Protein AF-A0A2T5IRS3-F1 (afdb_monomer)

Nearest PDB structures (foldseek):
  4fhn-assembly2_C  TM=5.453E-01  e=2.884E-01  Schizosaccharomyces pombe 972h-
  4fhn-assembly1_A  TM=5.455E-01  e=4.903E-01  Schizosaccharomyces pombe 972h-
  8qjd-assembly1_A  TM=6.824E-01  e=3.050E+00  Salmonella bongori N268-08
  6qp8-assembly1_B  TM=4.819E-01  e=4.344E+00  Drosophila melanogaster

pLDDT: mean 78.35, std 12.46, range [35.22, 92.19]

Secondary structure (DSSP, 8-state):
---------SSS-STT-HHHHHHHHHHHHTT--EEEEEE--SPEEETTEEEEEEEEEETTS-EEEEEEETTS-EEEEEETTEE---S---TT-HHHHHHHHHHHHHHHHHHHHHHHHHHS-HHHHHHHHHHTT----HHHHHHHHHHHHHHHHHHHHHHHHHHHHHHHHH--

Structure (mmCIF, N/CA/C/O backbone):
data_AF-A0A2T5IRS3-F1
#
_entry.id   AF-A0A2T5IRS3-F1
#
loop_
_atom_site.group_PDB
_atom_site.id
_atom_site.type_symbol
_atom_site.label_atom_id
_atom_site.label_alt_id
_atom_site.label_comp_id
_atom_site.label_asym_id
_atom_site.label_entity_id
_atom_site.label_seq_id
_atom_site.pdbx_PDB_ins_code
_atom_site.Cartn_x
_atom_site.Cartn_y
_atom_site.Cartn_z
_atom_site.occupancy
_atom_site.B_iso_or_equiv
_atom_site.auth_seq_id
_atom_site.auth_comp_id
_atom_site.auth_asym_id
_atom_site.auth_atom_id
_atom_site.pdbx_PDB_model_num
ATOM 1 N N . MET A 1 1 ? -4.838 11.357 -28.765 1.00 38.38 1 MET A N 1
ATOM 2 C CA . MET A 1 1 ? -4.029 11.781 -27.605 1.00 38.38 1 MET A CA 1
ATOM 3 C C . MET A 1 1 ? -2.755 10.964 -27.632 1.00 38.38 1 MET A C 1
ATOM 5 O O . MET A 1 1 ? -2.847 9.746 -27.654 1.00 38.38 1 MET A O 1
ATOM 9 N N . THR A 1 2 ? -1.594 11.597 -27.770 1.00 35.22 2 THR A N 1
ATOM 10 C CA . THR A 1 2 ? -0.301 10.901 -27.776 1.00 35.22 2 THR A CA 1
ATOM 11 C C . THR A 1 2 ? -0.043 10.354 -26.375 1.00 35.22 2 THR A C 1
ATOM 13 O O . THR A 1 2 ? 0.244 11.116 -25.455 1.00 35.22 2 THR A O 1
ATOM 16 N N . THR A 1 3 ? -0.224 9.048 -26.192 1.00 53.03 3 THR A N 1
ATOM 17 C CA . THR A 1 3 ? 0.082 8.346 -24.943 1.00 53.03 3 THR A CA 1
ATOM 18 C C . THR A 1 3 ? 1.598 8.325 -24.773 1.00 53.03 3 THR A C 1
ATOM 20 O O . THR A 1 3 ? 2.278 7.466 -25.328 1.00 53.03 3 THR A O 1
ATOM 23 N N . THR A 1 4 ? 2.148 9.315 -24.069 1.00 62.81 4 THR A N 1
ATOM 24 C CA . THR A 1 4 ? 3.573 9.329 -23.730 1.00 62.81 4 THR A CA 1
ATOM 25 C C . THR A 1 4 ? 3.871 8.109 -22.849 1.00 62.81 4 THR A C 1
ATOM 27 O O . THR A 1 4 ? 3.230 7.961 -21.804 1.00 62.81 4 THR A O 1
ATOM 30 N N . PRO A 1 5 ? 4.791 7.215 -23.253 1.00 64.50 5 PRO A N 1
ATOM 31 C CA . PRO A 1 5 ? 5.122 6.024 -22.479 1.00 64.50 5 PRO A CA 1
ATOM 32 C C . PRO A 1 5 ? 5.710 6.421 -21.120 1.00 64.50 5 PRO A C 1
ATOM 34 O O . PRO A 1 5 ? 6.514 7.351 -21.029 1.00 64.50 5 PRO A O 1
ATOM 37 N N . LEU A 1 6 ? 5.315 5.719 -20.055 1.00 69.56 6 LEU A N 1
ATOM 38 C CA . LEU A 1 6 ? 5.898 5.923 -18.727 1.00 69.56 6 LEU A CA 1
ATOM 39 C C . LEU A 1 6 ? 7.185 5.112 -18.650 1.00 69.56 6 LEU A C 1
ATOM 41 O O . LEU A 1 6 ? 7.179 3.952 -18.243 1.00 69.56 6 LEU A O 1
ATOM 45 N N . LEU A 1 7 ? 8.275 5.736 -19.080 1.00 69.88 7 LEU A N 1
ATOM 46 C CA . LEU A 1 7 ? 9.605 5.159 -19.002 1.00 69.88 7 LEU A CA 1
ATOM 47 C C . LEU A 1 7 ? 10.340 5.725 -17.787 1.00 69.88 7 LEU A C 1
ATOM 49 O O . LEU A 1 7 ? 10.403 6.940 -17.589 1.00 69.88 7 LEU A O 1
ATOM 53 N N . PHE A 1 8 ? 10.904 4.847 -16.968 1.00 73.75 8 PHE A N 1
ATOM 54 C CA . PHE A 1 8 ? 11.689 5.247 -15.807 1.00 73.75 8 PHE A CA 1
ATOM 55 C C . PHE A 1 8 ? 13.178 5.227 -16.139 1.00 73.75 8 PHE A C 1
ATOM 57 O O . PHE A 1 8 ? 13.753 4.171 -16.387 1.00 73.75 8 PHE A O 1
ATOM 64 N N . ASP A 1 9 ? 13.846 6.375 -16.079 1.00 75.38 9 ASP A N 1
ATOM 65 C CA . ASP A 1 9 ? 15.304 6.389 -16.174 1.00 75.38 9 ASP A CA 1
ATOM 66 C C . ASP A 1 9 ? 15.925 5.867 -14.871 1.00 75.38 9 ASP A C 1
ATOM 68 O O . ASP A 1 9 ? 16.022 6.586 -13.881 1.00 75.38 9 ASP A O 1
ATOM 72 N N . ILE A 1 10 ? 16.376 4.610 -14.872 1.00 72.38 10 ILE A N 1
ATOM 73 C CA . ILE A 1 10 ? 17.010 3.962 -13.713 1.00 72.38 10 ILE A CA 1
ATOM 74 C C . ILE A 1 10 ? 18.260 4.692 -13.225 1.00 72.38 10 ILE A C 1
ATOM 76 O O . ILE A 1 10 ? 18.536 4.661 -12.018 1.00 72.38 10 ILE A O 1
ATOM 80 N N . LYS A 1 11 ? 19.031 5.320 -14.123 1.00 70.50 11 LYS A N 1
ATOM 81 C CA . LYS A 1 11 ? 20.280 5.994 -13.742 1.00 70.50 11 LYS A CA 1
ATOM 82 C C . LYS A 1 11 ? 19.985 7.191 -12.848 1.00 70.50 11 LYS A C 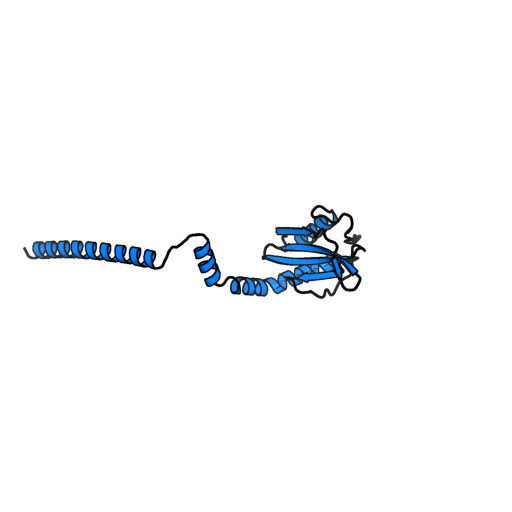1
ATOM 84 O O . LYS A 1 11 ? 20.646 7.355 -11.828 1.00 70.50 11 LYS A O 1
ATOM 89 N N . ASN A 1 12 ? 18.930 7.926 -13.182 1.00 72.81 12 ASN A N 1
ATOM 90 C CA . ASN A 1 12 ? 18.487 9.119 -12.468 1.00 72.81 12 ASN A CA 1
ATOM 91 C C . ASN A 1 12 ? 17.244 8.879 -11.595 1.00 72.81 12 ASN A C 1
ATOM 93 O O . ASN A 1 12 ? 16.633 9.832 -11.115 1.00 72.81 12 ASN A O 1
ATOM 97 N N . LEU A 1 13 ? 16.858 7.616 -11.372 1.00 76.50 13 LEU A N 1
ATOM 98 C CA . LEU A 1 13 ? 15.673 7.284 -10.589 1.00 76.50 13 LEU A CA 1
ATOM 99 C C . LEU A 1 13 ? 15.903 7.649 -9.122 1.00 76.50 13 LEU A C 1
ATOM 101 O O . LEU A 1 13 ? 16.667 6.987 -8.412 1.00 76.50 13 LEU A O 1
ATOM 105 N N . SER A 1 14 ? 15.212 8.701 -8.703 1.00 81.56 14 SER A N 1
ATOM 106 C CA . SER A 1 14 ? 15.134 9.218 -7.345 1.00 81.56 14 SER A CA 1
ATOM 107 C C . SER A 1 14 ? 13.676 9.529 -7.008 1.00 81.56 14 SER A C 1
ATOM 109 O O . SER A 1 14 ? 12.800 9.512 -7.876 1.00 81.56 14 SER A O 1
ATOM 111 N N . THR A 1 15 ? 13.406 9.844 -5.746 1.00 80.31 15 THR A N 1
ATOM 112 C CA . THR A 1 15 ? 12.082 10.281 -5.282 1.00 80.31 15 THR A CA 1
ATOM 113 C C . THR A 1 15 ? 11.596 11.570 -5.955 1.00 80.31 15 THR A C 1
ATOM 115 O O . THR A 1 15 ? 10.394 11.826 -5.969 1.00 80.31 15 THR A O 1
ATOM 118 N N . GLU A 1 16 ? 12.496 12.367 -6.537 1.00 80.38 16 GLU A N 1
ATOM 119 C CA . GLU A 1 16 ? 12.184 13.648 -7.185 1.00 80.38 16 GLU A CA 1
ATOM 120 C C . GLU A 1 16 ? 12.095 13.566 -8.716 1.00 80.38 16 GLU A C 1
ATOM 122 O O . GLU A 1 16 ? 11.783 14.566 -9.369 1.00 80.38 16 GLU A O 1
ATOM 127 N N . ALA A 1 17 ? 12.346 12.387 -9.293 1.00 82.06 17 ALA A N 1
ATOM 128 C CA . ALA A 1 17 ? 12.351 12.187 -10.737 1.00 82.06 17 ALA A CA 1
ATOM 129 C C . ALA A 1 17 ? 11.005 12.573 -11.383 1.00 82.06 17 ALA A C 1
ATOM 131 O O . ALA A 1 17 ? 9.929 12.347 -10.824 1.00 82.06 17 ALA A O 1
ATOM 132 N N . GLU A 1 18 ? 11.049 13.111 -12.603 1.00 82.00 18 GLU A N 1
ATOM 133 C CA . GLU A 1 18 ? 9.840 13.507 -13.344 1.00 82.00 18 GLU A CA 1
ATOM 134 C C . GLU A 1 18 ? 8.889 12.328 -13.587 1.00 82.00 18 GLU A C 1
ATOM 136 O O . GLU A 1 18 ? 7.673 12.470 -13.468 1.00 82.00 18 GLU A O 1
ATOM 141 N N . SER A 1 19 ? 9.436 11.135 -13.830 1.00 79.94 19 SER A N 1
ATOM 142 C CA . SER A 1 19 ? 8.670 9.892 -13.960 1.00 79.94 19 SER A CA 1
ATOM 143 C C . SER A 1 19 ? 7.905 9.533 -12.679 1.00 79.94 19 SER A C 1
ATOM 145 O O . SER A 1 19 ? 6.778 9.043 -12.756 1.00 79.94 19 SER A O 1
ATO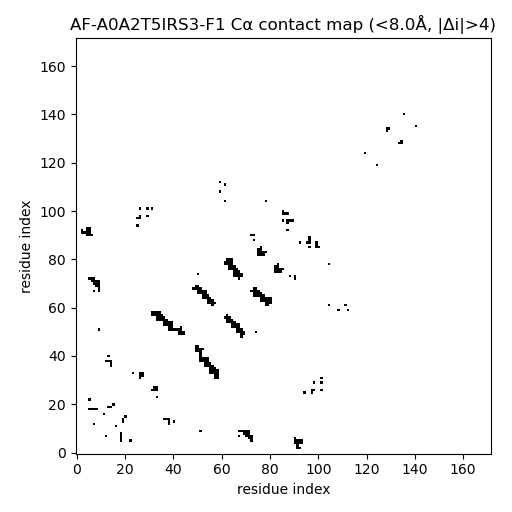M 147 N N . MET A 1 20 ? 8.466 9.836 -11.502 1.00 83.56 20 MET A N 1
ATOM 148 C CA . MET A 1 20 ? 7.796 9.650 -10.211 1.00 83.56 20 MET A CA 1
ATOM 149 C C . MET A 1 20 ? 6.668 10.658 -10.014 1.00 83.56 20 MET A C 1
ATOM 151 O O . MET A 1 20 ? 5.566 10.266 -9.636 1.00 83.56 20 MET A O 1
ATOM 155 N N . LYS A 1 21 ? 6.902 11.936 -10.337 1.00 85.56 21 LYS A N 1
ATOM 156 C CA . LYS A 1 21 ? 5.852 12.969 -10.305 1.00 85.56 21 LYS A CA 1
ATOM 157 C C . LYS A 1 21 ? 4.689 12.588 -11.215 1.00 85.56 21 LYS A C 1
ATOM 159 O O . LYS A 1 21 ? 3.540 12.602 -10.783 1.00 85.56 21 LYS A O 1
ATOM 164 N N . ARG A 1 22 ? 4.994 12.134 -12.433 1.00 84.06 22 ARG A N 1
ATOM 165 C CA . ARG A 1 22 ? 3.982 11.685 -13.390 1.00 84.06 22 ARG A CA 1
ATOM 166 C C . ARG A 1 22 ? 3.195 10.482 -12.883 1.00 84.06 22 ARG A C 1
ATOM 168 O O . ARG A 1 22 ? 1.979 10.431 -13.036 1.00 84.06 22 ARG A O 1
ATOM 175 N N . LEU A 1 23 ? 3.869 9.519 -12.261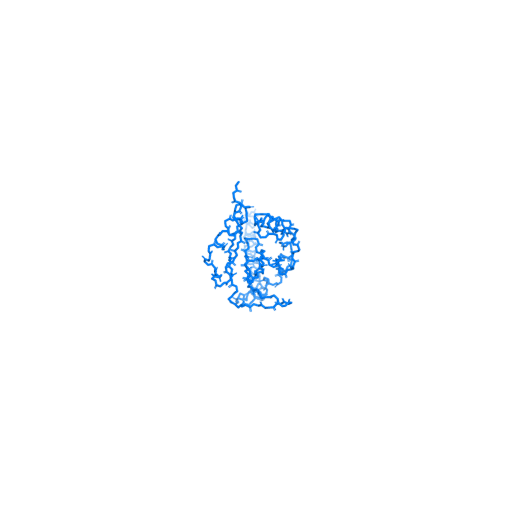 1.00 84.38 23 LEU A N 1
ATOM 176 C CA . LEU A 1 23 ? 3.201 8.375 -11.654 1.00 84.38 23 LEU A CA 1
ATOM 177 C C . LEU A 1 23 ? 2.243 8.811 -10.532 1.00 84.38 23 LEU A C 1
ATOM 179 O O . LEU A 1 23 ? 1.111 8.331 -10.481 1.00 84.38 23 LEU A O 1
ATOM 183 N N . ILE A 1 24 ? 2.660 9.746 -9.673 1.00 86.38 24 ILE A N 1
ATOM 184 C CA . ILE A 1 24 ? 1.821 10.292 -8.595 1.00 86.38 24 ILE A CA 1
ATOM 185 C C . ILE A 1 24 ? 0.591 11.005 -9.171 1.00 86.38 24 ILE A C 1
ATOM 187 O O . ILE A 1 24 ? -0.519 10.787 -8.687 1.00 86.38 24 ILE A O 1
ATOM 191 N N . GLU A 1 25 ? 0.757 11.806 -10.226 1.00 87.44 25 GLU A N 1
ATOM 192 C CA . GLU A 1 25 ? -0.355 12.461 -10.928 1.00 87.44 25 GLU A CA 1
ATOM 193 C C . GLU A 1 25 ? -1.370 11.452 -11.468 1.00 87.44 25 GLU A C 1
ATOM 195 O O . GLU A 1 25 ? -2.574 11.638 -11.298 1.00 87.44 25 GLU A O 1
ATOM 200 N N . LEU A 1 26 ? -0.897 10.364 -12.082 1.00 84.94 26 LEU A N 1
ATOM 201 C CA . LEU A 1 26 ? -1.761 9.327 -12.646 1.00 84.94 26 LEU A CA 1
ATOM 202 C C . LEU A 1 26 ? -2.551 8.586 -11.557 1.00 84.94 26 LEU A C 1
ATOM 204 O O . LEU A 1 26 ? -3.746 8.345 -11.726 1.00 84.94 26 LEU A O 1
ATOM 208 N N . PHE A 1 27 ? -1.930 8.275 -10.415 1.00 86.19 27 PHE A N 1
ATOM 209 C CA . PHE A 1 27 ? -2.653 7.711 -9.269 1.00 86.19 27 PHE A CA 1
ATOM 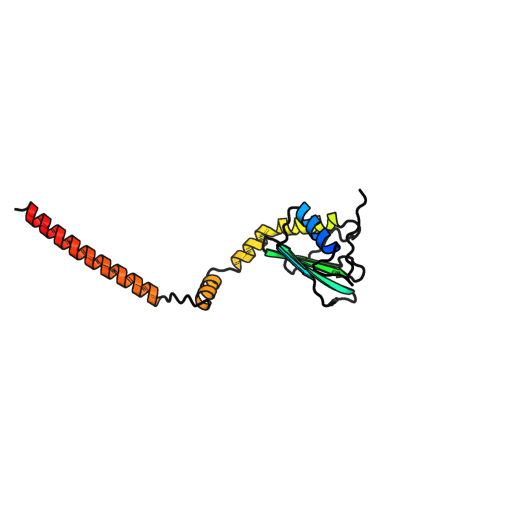210 C C . PHE A 1 27 ? -3.656 8.709 -8.674 1.00 86.19 27 PHE A C 1
ATOM 212 O O . PHE A 1 27 ? -4.801 8.340 -8.397 1.00 86.19 27 PHE A O 1
ATOM 219 N N . SER A 1 28 ? -3.270 9.981 -8.556 1.00 86.31 28 SER A N 1
ATOM 220 C CA . SER A 1 28 ? -4.140 11.053 -8.064 1.00 86.31 28 SER A CA 1
ATOM 221 C C . SER A 1 28 ? -5.374 11.241 -8.953 1.00 86.31 28 SER A C 1
ATOM 223 O O . SER A 1 28 ? -6.497 11.302 -8.449 1.00 86.31 28 SER A O 1
ATOM 225 N N . ALA A 1 29 ? -5.199 11.217 -10.279 1.00 86.06 29 ALA A N 1
ATOM 226 C CA . ALA A 1 29 ? -6.290 11.288 -11.253 1.00 86.06 29 ALA A CA 1
ATOM 227 C C . ALA A 1 29 ? -7.295 10.129 -11.113 1.00 86.06 29 ALA A C 1
ATOM 229 O O . ALA A 1 29 ? -8.481 10.288 -11.397 1.0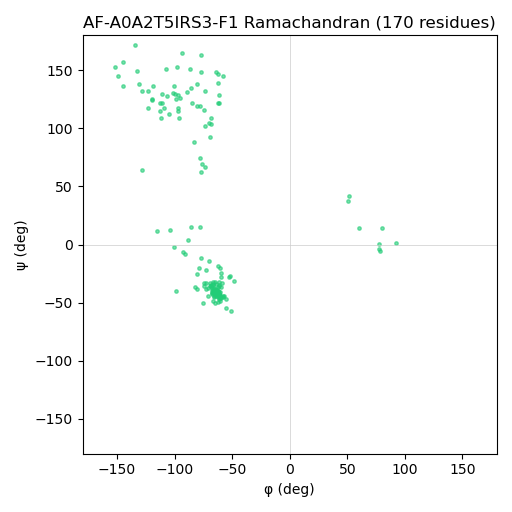0 86.06 29 ALA A O 1
ATOM 230 N N . LEU A 1 30 ? -6.847 8.970 -10.623 1.00 83.75 30 LEU A N 1
ATOM 231 C CA . LEU A 1 30 ? -7.682 7.793 -10.362 1.00 83.75 30 LEU A CA 1
ATOM 232 C C . LEU A 1 30 ? -8.301 7.781 -8.949 1.00 83.75 30 LEU A C 1
ATOM 234 O O . LEU A 1 30 ? -8.982 6.814 -8.574 1.00 83.75 30 LEU A O 1
ATOM 238 N N . GLY A 1 31 ? -8.091 8.846 -8.170 1.00 81.50 31 GLY A N 1
ATOM 239 C CA . GLY A 1 31 ? -8.597 9.012 -6.808 1.00 81.50 31 GLY A CA 1
ATOM 240 C C . GLY A 1 31 ? -7.781 8.281 -5.739 1.00 81.50 31 GLY A C 1
ATOM 241 O O . GLY A 1 31 ? -8.263 8.113 -4.619 1.00 81.50 31 GLY A O 1
ATOM 242 N N . GLU A 1 32 ? -6.570 7.828 -6.066 1.00 83.69 32 GLU A N 1
ATOM 243 C CA . GLU A 1 32 ? -5.650 7.180 -5.133 1.00 83.69 32 GLU A CA 1
ATOM 244 C C . GLU A 1 32 ? -4.657 8.209 -4.584 1.00 83.69 32 GLU A C 1
ATOM 246 O O . GLU A 1 32 ? -3.773 8.686 -5.294 1.00 83.69 32 GLU A O 1
ATOM 251 N N . LYS A 1 33 ? -4.806 8.571 -3.304 1.00 84.00 33 LYS A N 1
ATOM 252 C CA . LYS A 1 33 ? -3.889 9.505 -2.638 1.00 84.00 33 LYS A CA 1
ATOM 253 C C . LYS A 1 33 ? -2.678 8.762 -2.091 1.00 84.00 33 LYS A C 1
ATOM 255 O O . LYS A 1 33 ? -2.813 7.870 -1.247 1.00 84.00 33 LYS A O 1
ATOM 260 N N . LEU A 1 34 ? -1.505 9.177 -2.551 1.00 86.12 34 LEU A N 1
ATOM 261 C CA . LEU A 1 34 ? -0.231 8.671 -2.071 1.00 86.12 34 LEU A CA 1
ATOM 262 C C . LEU A 1 34 ? 0.220 9.447 -0.827 1.00 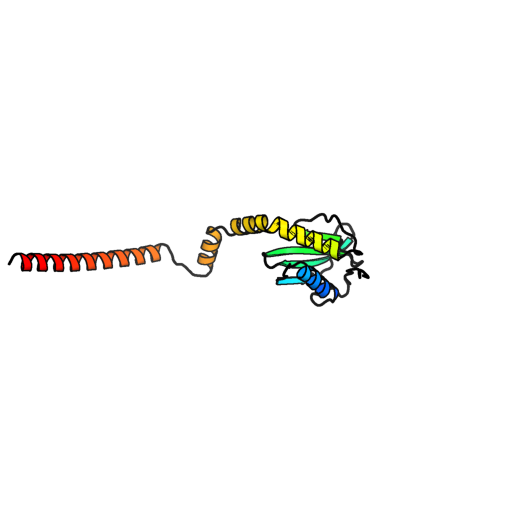86.12 34 LEU A C 1
ATOM 264 O O . LEU A 1 34 ? 0.124 10.671 -0.795 1.00 86.12 34 LEU A O 1
ATOM 268 N N . VAL A 1 35 ? 0.686 8.730 0.196 1.00 87.19 35 VAL A N 1
ATOM 269 C CA . VAL A 1 35 ? 1.192 9.307 1.455 1.00 87.19 35 VAL A CA 1
ATOM 270 C C . VAL A 1 35 ? 2.710 9.389 1.448 1.00 87.19 35 VAL A C 1
ATOM 272 O O . VAL A 1 35 ? 3.279 10.363 1.928 1.00 87.19 35 VAL A O 1
ATOM 275 N N . SER A 1 36 ? 3.368 8.362 0.916 1.00 87.38 36 SER A N 1
ATOM 276 C CA . SER A 1 36 ? 4.823 8.304 0.829 1.00 87.38 36 SER A CA 1
ATOM 277 C C . SER A 1 36 ? 5.245 7.499 -0.391 1.00 87.38 36 SER A C 1
ATOM 279 O O . SER A 1 36 ? 4.592 6.518 -0.760 1.00 87.38 36 SER A O 1
ATOM 281 N N . HIS A 1 37 ? 6.349 7.907 -1.003 1.00 90.12 37 HIS A N 1
ATOM 282 C CA . HIS A 1 37 ? 7.050 7.155 -2.029 1.00 90.12 37 HIS A CA 1
ATOM 283 C C . HIS A 1 37 ? 8.529 7.102 -1.693 1.00 90.12 37 HIS A C 1
ATOM 285 O O . HIS A 1 37 ? 9.125 8.103 -1.301 1.00 90.12 37 HIS A O 1
ATOM 291 N N . ASP A 1 38 ? 9.121 5.935 -1.891 1.00 89.25 38 ASP A N 1
ATOM 292 C CA . ASP A 1 38 ? 10.546 5.721 -1.716 1.00 89.25 38 ASP A CA 1
ATOM 293 C C . ASP A 1 38 ? 11.122 4.970 -2.913 1.00 89.25 38 ASP A C 1
ATOM 295 O O . ASP A 1 38 ? 10.444 4.171 -3.568 1.00 89.25 38 ASP A O 1
ATOM 299 N N . VAL A 1 39 ? 12.385 5.254 -3.209 1.00 87.81 39 VAL A N 1
ATOM 300 C CA . VAL A 1 39 ? 13.124 4.633 -4.303 1.00 87.81 39 VAL A CA 1
ATOM 301 C C . VAL A 1 39 ? 14.373 3.995 -3.726 1.00 87.81 39 VAL A C 1
ATOM 303 O O . VAL A 1 39 ? 15.278 4.674 -3.241 1.00 87.81 39 VAL A O 1
ATOM 306 N N . GLU A 1 40 ? 14.453 2.676 -3.856 1.00 86.50 40 GLU A N 1
ATOM 307 C CA . GLU A 1 40 ? 15.625 1.914 -3.466 1.00 86.50 40 GLU A CA 1
ATOM 308 C C . GLU A 1 40 ? 16.839 2.365 -4.294 1.00 86.50 40 GLU A C 1
ATOM 310 O O . GLU A 1 40 ? 16.855 2.297 -5.530 1.00 86.50 40 GLU A O 1
ATOM 315 N N . LYS A 1 41 ? 17.888 2.814 -3.599 1.00 81.88 41 LYS A N 1
ATOM 316 C CA . LYS A 1 41 ? 19.134 3.267 -4.236 1.00 81.88 41 LYS A CA 1
ATOM 317 C C . LYS A 1 41 ? 19.940 2.090 -4.781 1.00 81.88 41 LYS A C 1
ATOM 319 O O . LYS A 1 41 ? 20.614 2.227 -5.804 1.00 81.88 41 LYS A O 1
ATOM 324 N N . ALA A 1 42 ? 19.861 0.943 -4.108 1.00 85.38 42 ALA A N 1
ATOM 325 C CA . ALA A 1 42 ? 20.566 -0.268 -4.488 1.00 85.38 42 ALA A CA 1
ATOM 326 C C . ALA A 1 42 ? 19.931 -0.933 -5.719 1.00 85.38 42 ALA A C 1
ATOM 328 O O . ALA A 1 42 ? 18.725 -1.173 -5.782 1.00 85.38 42 ALA A O 1
ATOM 329 N N . LEU A 1 43 ? 20.770 -1.287 -6.693 1.00 85.94 43 LEU A N 1
ATOM 330 C CA . LEU A 1 43 ? 20.357 -2.105 -7.827 1.00 85.94 43 LEU A CA 1
ATOM 331 C C . LEU A 1 43 ? 20.284 -3.571 -7.380 1.00 85.94 43 LEU A C 1
ATOM 333 O O . LEU A 1 43 ? 21.291 -4.153 -6.976 1.00 85.94 43 LEU A O 1
ATOM 337 N N . LYS A 1 44 ? 19.099 -4.176 -7.464 1.00 89.31 44 LYS A N 1
ATOM 338 C CA . LYS A 1 44 ? 18.870 -5.589 -7.134 1.00 89.31 44 LYS A CA 1
ATOM 339 C C . LYS A 1 44 ? 18.871 -6.422 -8.415 1.00 89.31 44 LYS A C 1
ATOM 341 O O . LYS A 1 44 ? 18.560 -5.919 -9.494 1.00 89.31 44 LYS A O 1
ATOM 346 N N . ARG A 1 45 ? 19.237 -7.704 -8.319 1.00 89.31 45 ARG A N 1
ATOM 347 C CA . ARG A 1 45 ? 19.230 -8.635 -9.459 1.00 89.31 45 ARG A CA 1
ATOM 348 C C . ARG A 1 45 ? 18.461 -9.897 -9.112 1.00 89.31 45 ARG A C 1
ATOM 350 O O . ARG A 1 45 ? 18.698 -10.514 -8.080 1.00 89.31 45 ARG A O 1
ATOM 357 N N . THR A 1 46 ? 17.557 -10.316 -9.988 1.00 87.75 46 THR A N 1
ATOM 358 C CA . THR A 1 46 ? 16.839 -11.593 -9.861 1.00 87.75 46 THR A CA 1
ATOM 359 C C . THR A 1 46 ? 16.605 -12.174 -11.244 1.00 87.75 46 THR A C 1
ATOM 361 O O . THR A 1 46 ? 16.262 -11.440 -12.166 1.00 87.75 46 THR A O 1
ATOM 364 N N . ALA A 1 47 ? 16.822 -13.484 -11.400 1.00 83.25 47 ALA A N 1
ATOM 365 C CA . ALA A 1 47 ? 16.667 -14.190 -12.678 1.00 83.25 47 ALA A CA 1
ATOM 366 C C . ALA A 1 47 ? 17.414 -13.515 -13.853 1.00 83.25 47 ALA A C 1
ATOM 368 O O . ALA A 1 47 ? 16.908 -13.438 -14.966 1.00 83.25 47 ALA A O 1
ATOM 369 N N . GLY A 1 48 ? 18.607 -12.967 -13.588 1.00 83.06 48 GLY A N 1
ATOM 370 C CA . GLY A 1 48 ? 19.424 -12.274 -14.592 1.00 83.06 48 GLY A CA 1
ATOM 371 C C . GLY A 1 48 ? 18.973 -10.850 -14.943 1.00 83.06 48 GLY A C 1
ATOM 372 O O . GLY A 1 48 ? 19.687 -10.165 -15.666 1.00 83.06 48 GLY A O 1
ATOM 373 N N . ILE A 1 49 ? 17.852 -10.370 -14.398 1.00 84.69 49 ILE A N 1
ATOM 374 C CA . ILE A 1 49 ? 17.327 -9.023 -14.640 1.00 84.69 49 ILE A CA 1
ATOM 375 C C . ILE A 1 49 ? 17.730 -8.111 -13.482 1.00 84.69 49 ILE A C 1
ATOM 377 O O . ILE A 1 49 ? 17.444 -8.408 -12.319 1.00 84.69 49 ILE A O 1
ATOM 381 N N . SER A 1 50 ? 18.386 -6.998 -13.806 1.00 88.31 50 SER A N 1
ATOM 382 C CA . SER A 1 50 ? 18.723 -5.939 -12.851 1.00 88.31 50 SER A CA 1
ATOM 383 C C . SER A 1 50 ? 17.590 -4.919 -12.766 1.00 88.31 50 SER A C 1
ATOM 385 O O . SER A 1 50 ? 17.113 -4.436 -13.797 1.00 88.31 50 SER A O 1
ATOM 387 N N . TYR A 1 51 ? 17.172 -4.585 -11.547 1.00 89.69 51 TYR A N 1
ATOM 388 C CA . TYR A 1 51 ? 16.041 -3.704 -11.289 1.00 89.69 51 TYR A CA 1
ATOM 389 C C . TYR A 1 51 ? 16.237 -2.827 -10.047 1.00 89.69 51 TYR A C 1
ATOM 391 O O . TYR A 1 51 ? 17.007 -3.157 -9.143 1.00 89.69 51 TYR A O 1
ATOM 399 N N . LYS A 1 52 ? 15.512 -1.707 -10.001 1.00 89.94 52 LYS A N 1
ATOM 400 C CA . LYS A 1 52 ? 15.310 -0.902 -8.788 1.00 89.94 52 LYS A CA 1
ATOM 401 C C . LYS A 1 52 ? 13.885 -1.085 -8.281 1.00 89.94 52 LYS A C 1
ATOM 403 O O . LYS A 1 52 ? 12.974 -1.358 -9.064 1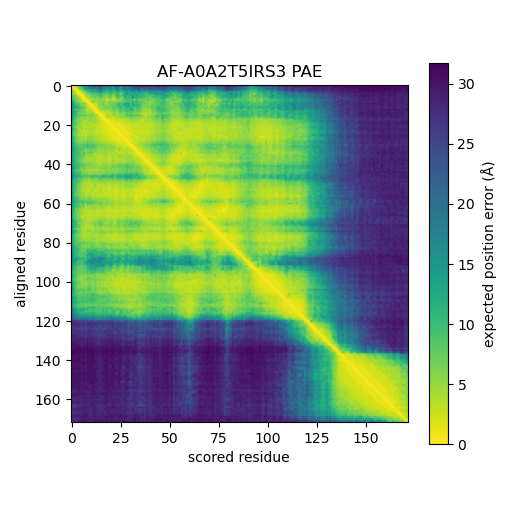.00 89.94 52 LYS A O 1
ATOM 408 N N . GLU A 1 53 ? 13.703 -0.954 -6.974 1.00 90.81 53 GLU A N 1
ATOM 409 C CA . GLU A 1 53 ? 12.393 -1.039 -6.331 1.00 90.81 53 GLU A CA 1
ATOM 410 C C . GLU A 1 53 ? 11.886 0.362 -6.004 1.00 90.81 53 GLU A C 1
ATOM 412 O O . GLU A 1 53 ? 12.596 1.169 -5.412 1.00 90.81 53 GLU A O 1
ATOM 417 N N . VAL A 1 54 ? 10.647 0.640 -6.392 1.00 89.88 54 VAL A N 1
ATOM 418 C CA . VAL A 1 54 ? 9.923 1.854 -6.022 1.00 89.88 54 VAL A CA 1
ATOM 419 C C . VAL A 1 54 ? 8.780 1.440 -5.120 1.00 89.88 54 VAL A C 1
ATOM 421 O O . VAL A 1 54 ? 7.885 0.716 -5.554 1.00 89.88 54 VAL A O 1
ATOM 424 N N . ALA A 1 55 ? 8.821 1.868 -3.866 1.00 90.94 55 ALA A N 1
ATOM 425 C CA . ALA A 1 55 ? 7.786 1.602 -2.885 1.00 90.94 55 ALA A CA 1
ATOM 426 C C . ALA A 1 55 ? 6.826 2.791 -2.804 1.00 90.94 55 ALA A C 1
ATOM 428 O O . ALA A 1 55 ? 7.234 3.933 -2.629 1.00 90.94 55 ALA A O 1
ATOM 429 N N . LEU A 1 56 ? 5.537 2.511 -2.920 1.00 90.88 56 LEU A N 1
ATOM 430 C CA . LEU A 1 56 ? 4.443 3.469 -2.882 1.00 90.88 56 LEU A CA 1
ATOM 431 C C . LEU A 1 56 ? 3.547 3.098 -1.706 1.00 90.88 56 LEU A C 1
ATOM 433 O O . LEU A 1 56 ? 3.080 1.964 -1.629 1.00 90.88 56 LEU A O 1
ATOM 437 N N . THR A 1 57 ? 3.307 4.035 -0.798 1.00 90.25 57 THR A N 1
ATOM 438 C CA . THR A 1 57 ? 2.423 3.850 0.357 1.00 90.25 57 THR A CA 1
ATOM 439 C C . THR A 1 57 ? 1.197 4.736 0.203 1.00 90.25 57 THR A C 1
ATOM 441 O O . THR A 1 57 ? 1.310 5.959 0.092 1.00 90.25 57 THR A O 1
ATOM 444 N N . PHE A 1 58 ? 0.022 4.115 0.197 1.00 89.25 58 PHE A N 1
ATOM 445 C CA . PHE A 1 58 ? -1.267 4.782 0.025 1.00 89.25 58 PHE A CA 1
ATOM 446 C C . PHE A 1 58 ? -1.902 5.136 1.375 1.00 89.25 58 PHE A C 1
ATOM 448 O O . PHE A 1 58 ? -1.509 4.629 2.428 1.00 89.25 58 PHE A O 1
ATOM 455 N N . ALA A 1 59 ? -2.909 6.013 1.348 1.00 85.44 59 ALA A N 1
ATOM 456 C CA . ALA A 1 59 ? -3.603 6.493 2.550 1.00 85.44 59 ALA A CA 1
ATOM 457 C C . ALA A 1 59 ? -4.269 5.386 3.386 1.00 85.44 59 ALA A C 1
ATOM 459 O O . ALA A 1 59 ? -4.443 5.532 4.591 1.00 85.44 59 ALA A O 1
ATOM 460 N N . ASP A 1 60 ? -4.606 4.259 2.767 1.00 82.38 60 ASP A N 1
ATOM 461 C CA . ASP A 1 60 ? -5.180 3.081 3.415 1.00 82.38 60 ASP A CA 1
ATOM 462 C C . ASP A 1 60 ? -4.115 2.130 3.998 1.00 82.38 60 ASP A C 1
ATOM 464 O O . ASP A 1 60 ? -4.421 0.985 4.328 1.00 82.38 60 ASP A O 1
ATOM 468 N N . SER A 1 61 ? -2.868 2.593 4.146 1.00 83.88 61 SER A N 1
ATOM 469 C CA . SER A 1 61 ? -1.717 1.796 4.600 1.00 83.88 61 SER A CA 1
ATOM 470 C C . SER A 1 61 ? -1.391 0.594 3.708 1.00 83.88 61 SER A C 1
ATOM 472 O O . SER A 1 61 ? -0.639 -0.295 4.122 1.00 83.88 61 SER A O 1
ATOM 474 N N . GLN A 1 62 ? -1.943 0.537 2.493 1.00 87.81 62 GLN A N 1
ATOM 475 C CA . GLN A 1 62 ? -1.500 -0.424 1.496 1.00 87.81 62 GLN A CA 1
ATOM 476 C C . GLN A 1 62 ? -0.191 0.029 0.870 1.00 87.81 62 GLN A C 1
ATOM 478 O O . GLN A 1 62 ? 0.066 1.223 0.699 1.00 87.81 62 GLN A O 1
ATOM 483 N N . THR A 1 63 ? 0.624 -0.949 0.493 1.00 90.50 63 THR A N 1
ATOM 484 C CA . THR A 1 63 ? 1.898 -0.707 -0.175 1.00 90.50 63 THR A CA 1
ATOM 485 C C . THR A 1 63 ? 1.904 -1.333 -1.559 1.00 90.50 63 THR A C 1
ATOM 487 O O . THR A 1 63 ? 1.472 -2.470 -1.752 1.00 90.50 63 THR A O 1
ATOM 490 N N . VAL A 1 64 ? 2.411 -0.599 -2.543 1.00 90.69 64 VAL A N 1
ATOM 491 C CA . VAL A 1 64 ? 2.702 -1.123 -3.877 1.00 90.69 64 VAL A CA 1
ATOM 492 C C . VAL A 1 64 ? 4.178 -0.952 -4.160 1.00 90.69 64 VAL A C 1
ATOM 494 O O . VAL A 1 64 ? 4.704 0.150 -4.094 1.00 90.69 64 VAL A O 1
ATOM 497 N N . THR A 1 65 ? 4.849 -2.044 -4.500 1.00 91.19 65 THR A N 1
ATOM 498 C CA . THR A 1 65 ? 6.250 -2.027 -4.912 1.00 91.19 65 THR A CA 1
ATOM 499 C C . THR A 1 65 ? 6.342 -2.314 -6.400 1.00 91.19 65 THR A C 1
ATOM 501 O O . THR A 1 65 ? 5.964 -3.396 -6.855 1.00 91.19 65 THR A O 1
ATOM 504 N N . LEU A 1 66 ? 6.854 -1.355 -7.162 1.00 89.00 66 LEU A N 1
ATOM 505 C CA . LEU A 1 66 ? 7.140 -1.496 -8.584 1.00 89.00 66 LEU A CA 1
ATOM 506 C C . LEU A 1 66 ? 8.608 -1.883 -8.747 1.00 89.00 66 LEU A C 1
ATOM 508 O O . LEU A 1 66 ? 9.494 -1.211 -8.226 1.00 89.00 66 LEU A O 1
ATOM 512 N N . LEU A 1 67 ? 8.870 -2.973 -9.458 1.00 88.94 67 LEU A N 1
ATOM 513 C CA . LEU A 1 67 ? 10.220 -3.385 -9.829 1.00 88.94 67 LEU A CA 1
ATOM 514 C C . LEU A 1 67 ? 10.464 -2.887 -11.246 1.00 88.94 67 LEU A C 1
ATOM 516 O O . LEU A 1 67 ? 9.797 -3.345 -12.168 1.00 88.94 67 LEU A O 1
ATOM 520 N N . ILE A 1 68 ? 11.405 -1.971 -11.425 1.00 86.81 68 ILE A N 1
ATOM 521 C CA . ILE A 1 68 ? 11.692 -1.327 -12.712 1.00 86.81 68 ILE A CA 1
ATOM 522 C C . ILE A 1 68 ? 13.002 -1.896 -13.253 1.00 86.81 68 ILE A C 1
ATOM 524 O O . ILE A 1 68 ? 13.991 -1.906 -12.524 1.00 86.81 68 ILE A O 1
ATOM 528 N N . LYS A 1 69 ? 13.030 -2.378 -14.502 1.00 87.69 69 LYS A N 1
ATOM 529 C CA . LYS A 1 69 ? 14.235 -2.905 -15.176 1.00 87.69 69 LYS A CA 1
ATOM 530 C C . LYS A 1 69 ? 15.140 -1.782 -15.651 1.00 87.69 69 LYS A C 1
ATOM 532 O O . LYS A 1 69 ? 14.678 -0.674 -15.872 1.00 87.69 69 LYS A O 1
ATOM 537 N N . GLN A 1 70 ? 16.400 -2.095 -15.952 1.00 82.12 70 GLN A N 1
ATOM 538 C CA . GLN A 1 70 ? 17.338 -1.144 -16.573 1.00 82.12 70 GLN A CA 1
ATOM 539 C C . GLN A 1 70 ? 16.821 -0.469 -17.852 1.00 82.12 70 GLN A C 1
ATOM 541 O O . GLN A 1 70 ? 17.226 0.654 -18.131 1.00 82.12 70 GLN A O 1
ATOM 546 N N . THR A 1 71 ? 15.937 -1.127 -18.604 1.00 78.44 71 THR A N 1
ATOM 547 C CA . THR A 1 71 ? 15.294 -0.554 -19.797 1.00 78.44 71 THR A CA 1
ATOM 548 C C . THR A 1 71 ? 14.294 0.555 -19.468 1.00 78.44 71 THR A C 1
ATOM 550 O O . THR A 1 71 ? 13.913 1.299 -20.359 1.00 78.44 71 THR A O 1
ATOM 553 N N . GLY A 1 72 ? 13.901 0.690 -18.200 1.00 73.69 72 GLY A N 1
ATOM 554 C CA . GLY A 1 72 ? 12.915 1.646 -17.707 1.00 73.69 72 GLY A CA 1
ATOM 555 C C . GLY A 1 72 ? 11.490 1.108 -17.649 1.00 73.69 72 GLY A C 1
ATOM 556 O O . GLY A 1 72 ? 10.593 1.829 -17.216 1.00 73.69 72 GLY A O 1
ATOM 557 N N . ASP A 1 73 ? 11.289 -0.157 -18.022 1.00 78.12 73 ASP A N 1
ATOM 558 C CA . ASP A 1 73 ? 9.992 -0.831 -17.976 1.00 78.12 73 ASP A CA 1
ATOM 559 C C . ASP A 1 73 ? 9.717 -1.453 -16.604 1.00 78.12 73 ASP A C 1
ATOM 561 O O . ASP A 1 73 ? 10.625 -1.923 -15.907 1.00 78.12 73 ASP A O 1
ATOM 565 N N . ILE A 1 74 ? 8.439 -1.555 -16.244 1.00 83.25 74 ILE A N 1
ATOM 566 C CA . ILE A 1 74 ? 8.009 -2.261 -15.035 1.00 83.25 74 ILE A CA 1
ATOM 567 C C . ILE A 1 74 ? 8.128 -3.774 -15.278 1.00 83.25 74 ILE A C 1
ATOM 569 O O . ILE A 1 74 ? 7.448 -4.352 -16.119 1.00 83.25 74 ILE A O 1
ATOM 573 N N . PHE A 1 75 ? 9.004 -4.433 -14.524 1.00 81.06 75 PHE A N 1
ATOM 574 C CA . PHE A 1 75 ? 9.195 -5.882 -14.529 1.00 81.06 75 PHE A CA 1
ATOM 575 C C . PHE A 1 75 ? 8.086 -6.626 -13.797 1.00 81.06 75 PHE A C 1
ATOM 577 O O . PHE A 1 75 ? 7.570 -7.623 -14.293 1.00 81.06 75 PHE A O 1
ATOM 584 N N . LYS A 1 76 ? 7.793 -6.184 -12.574 1.00 86.75 76 LYS A N 1
ATOM 585 C CA . LYS A 1 76 ? 6.864 -6.832 -11.653 1.00 86.75 76 LYS A CA 1
ATOM 586 C C . LYS A 1 76 ? 6.250 -5.789 -10.741 1.00 86.75 76 LYS A C 1
ATOM 588 O O . LYS A 1 76 ? 6.886 -4.791 -10.407 1.00 86.75 76 LYS A O 1
ATOM 593 N N . VAL A 1 77 ? 5.044 -6.081 -10.276 1.00 88.75 77 VAL A N 1
ATOM 594 C CA . VAL A 1 77 ? 4.361 -5.275 -9.270 1.00 88.75 77 VAL A CA 1
ATOM 595 C C . VAL A 1 77 ? 4.023 -6.159 -8.088 1.00 88.75 77 VAL A C 1
ATOM 597 O O . VAL A 1 77 ? 3.510 -7.264 -8.256 1.00 88.75 77 VAL A O 1
ATOM 600 N N . LYS A 1 78 ? 4.328 -5.681 -6.886 1.00 90.19 78 LYS A N 1
ATOM 601 C CA . LYS A 1 78 ? 3.929 -6.314 -5.635 1.00 90.19 78 LYS A CA 1
ATOM 602 C C . LYS A 1 78 ? 2.901 -5.430 -4.949 1.00 90.19 78 LYS A C 1
ATOM 604 O O . LYS A 1 78 ? 3.151 -4.247 -4.775 1.00 90.19 78 LYS A O 1
ATOM 609 N N . ILE A 1 79 ? 1.771 -5.997 -4.547 1.00 89.94 79 ILE A N 1
ATOM 610 C CA . ILE A 1 79 ? 0.753 -5.318 -3.742 1.00 89.94 79 ILE A CA 1
ATOM 611 C C . ILE A 1 79 ? 0.778 -5.965 -2.360 1.00 89.94 79 ILE A C 1
ATOM 613 O O . ILE A 1 79 ? 0.635 -7.183 -2.235 1.00 89.94 79 ILE A O 1
ATOM 617 N N . ASN A 1 80 ? 1.011 -5.167 -1.321 1.00 88.12 80 ASN A N 1
ATOM 618 C CA . ASN A 1 80 ? 1.156 -5.607 0.067 1.00 88.12 80 ASN A CA 1
ATOM 619 C C . ASN A 1 80 ? 2.192 -6.742 0.215 1.00 88.12 80 ASN A C 1
ATOM 621 O O . ASN A 1 80 ? 1.963 -7.740 0.901 1.00 88.12 80 ASN A O 1
ATOM 625 N N . GLY A 1 81 ? 3.314 -6.620 -0.505 1.00 85.38 81 GLY A N 1
ATOM 626 C CA . GLY A 1 81 ? 4.414 -7.592 -0.519 1.00 85.38 81 GLY A CA 1
ATOM 627 C C . GLY A 1 81 ? 4.191 -8.848 -1.375 1.00 85.38 81 GLY A C 1
ATOM 628 O O . GLY A 1 81 ? 5.126 -9.628 -1.543 1.00 85.38 81 GLY A O 1
ATOM 629 N N . LYS A 1 82 ? 3.001 -9.046 -1.960 1.00 87.25 82 LYS A N 1
ATOM 630 C CA . LYS A 1 82 ? 2.690 -10.198 -2.825 1.00 87.25 82 LYS A CA 1
ATOM 631 C C . LYS A 1 82 ? 2.751 -9.817 -4.297 1.00 87.25 82 LYS A C 1
ATOM 633 O O . LYS A 1 82 ? 2.223 -8.776 -4.674 1.00 87.25 82 LYS A O 1
ATOM 638 N N . GLU A 1 83 ? 3.356 -10.661 -5.131 1.00 88.06 83 GLU A N 1
ATOM 639 C CA . GLU A 1 83 ? 3.390 -10.435 -6.582 1.00 88.06 83 GLU A CA 1
ATOM 640 C C . GLU A 1 83 ? 1.966 -10.412 -7.159 1.00 88.06 83 GLU A C 1
ATOM 642 O O . GLU A 1 83 ? 1.163 -11.313 -6.919 1.00 88.06 83 GLU A O 1
ATOM 647 N N . ALA A 1 84 ? 1.655 -9.362 -7.915 1.00 84.44 84 ALA A N 1
ATOM 648 C CA . ALA A 1 84 ? 0.370 -9.155 -8.558 1.00 84.44 84 ALA A CA 1
ATOM 649 C C . ALA A 1 84 ? 0.563 -9.266 -10.076 1.00 84.44 84 ALA A C 1
ATOM 651 O O . ALA A 1 84 ? 1.161 -8.394 -10.701 1.00 84.44 84 ALA A O 1
ATOM 652 N N . ALA A 1 85 ? 0.055 -10.342 -10.679 1.00 80.56 85 ALA A N 1
ATOM 653 C CA . ALA A 1 85 ? 0.194 -10.590 -12.114 1.00 80.56 85 ALA A CA 1
ATOM 654 C C . ALA A 1 85 ? -0.649 -9.592 -12.912 1.00 80.56 85 ALA A C 1
ATOM 656 O O . ALA A 1 85 ? -1.869 -9.699 -12.890 1.00 80.56 85 ALA A O 1
ATOM 657 N N . LEU A 1 86 ? -0.056 -8.584 -13.544 1.00 77.38 86 LEU A N 1
ATOM 658 C CA . LEU A 1 86 ? -0.819 -7.594 -14.311 1.00 77.38 86 LEU A CA 1
ATOM 659 C C . LEU A 1 86 ? -1.177 -8.140 -15.693 1.00 77.38 86 LEU A C 1
ATOM 661 O O . LEU A 1 86 ? -0.354 -8.791 -16.342 1.00 77.38 86 LEU A O 1
ATOM 665 N N . ARG A 1 87 ? -2.413 -7.887 -16.123 1.00 71.62 87 ARG A N 1
ATOM 666 C CA . ARG A 1 87 ? -2.934 -8.263 -17.438 1.00 71.62 87 ARG A CA 1
ATOM 667 C C . ARG A 1 87 ? -2.370 -7.348 -18.520 1.00 71.62 87 ARG A C 1
ATOM 669 O O . ARG A 1 87 ? -2.055 -7.823 -19.606 1.00 71.62 87 ARG A O 1
ATOM 676 N N . ASN A 1 88 ? -2.183 -6.070 -18.200 1.00 67.75 88 ASN A N 1
ATOM 677 C CA . ASN A 1 88 ? -1.464 -5.124 -19.043 1.00 67.75 88 ASN A CA 1
ATOM 678 C C . ASN A 1 88 ? -0.075 -4.878 -18.436 1.00 67.75 88 ASN A C 1
ATOM 680 O O . ASN A 1 88 ? 0.034 -4.312 -17.354 1.00 67.75 88 ASN A O 1
ATOM 684 N N . GLN A 1 89 ? 0.987 -5.319 -19.115 1.00 63.03 89 GLN A N 1
ATOM 685 C CA . GLN A 1 89 ? 2.390 -5.066 -18.726 1.00 63.03 89 GLN A CA 1
ATOM 686 C C . GLN A 1 89 ? 3.125 -4.197 -19.756 1.00 63.03 89 GLN A C 1
ATOM 688 O O . GLN A 1 89 ? 4.345 -4.079 -19.727 1.00 63.03 89 GLN A O 1
ATOM 693 N N . ASP A 1 90 ? 2.379 -3.616 -20.691 1.00 62.88 90 ASP A N 1
ATOM 694 C CA . ASP A 1 90 ? 2.939 -2.831 -21.778 1.00 62.88 90 ASP A CA 1
ATOM 695 C C . ASP A 1 90 ? 3.273 -1.405 -21.303 1.00 62.88 90 ASP A C 1
ATOM 697 O O . ASP A 1 90 ? 2.388 -0.647 -20.892 1.00 62.88 90 ASP A O 1
ATOM 701 N N . ALA A 1 91 ? 4.554 -1.037 -21.390 1.00 58.56 91 ALA A N 1
ATOM 702 C CA . ALA A 1 91 ? 5.063 0.296 -21.067 1.00 58.56 91 ALA A CA 1
ATOM 703 C C . ALA A 1 91 ? 4.483 1.398 -21.977 1.00 58.56 91 ALA A C 1
ATOM 705 O O . ALA A 1 91 ? 4.481 2.576 -21.609 1.00 58.56 91 ALA A O 1
ATOM 706 N N . HIS A 1 92 ? 3.928 1.028 -23.137 1.00 59.34 92 HIS A N 1
ATOM 707 C CA . HIS A 1 92 ? 3.280 1.949 -24.068 1.00 59.34 92 HIS A CA 1
ATOM 708 C C . HIS A 1 92 ? 1.866 2.373 -23.633 1.00 59.34 92 HIS A C 1
ATOM 710 O O . HIS A 1 92 ? 1.316 3.322 -24.192 1.00 59.34 92 HIS A O 1
ATOM 716 N N . LYS A 1 93 ? 1.267 1.716 -22.626 1.00 68.00 93 LYS A N 1
ATOM 717 C CA . LYS A 1 93 ? -0.053 2.074 -22.068 1.00 68.00 93 LYS A CA 1
ATOM 718 C C . LYS A 1 93 ? 0.000 2.222 -20.546 1.00 68.00 93 LYS A C 1
ATOM 720 O O . LYS A 1 93 ? -0.673 1.479 -19.827 1.00 68.00 93 LYS A O 1
ATOM 725 N N . PRO A 1 94 ? 0.757 3.202 -20.031 1.00 67.69 94 PRO A N 1
ATOM 726 C CA . PRO A 1 94 ? 0.988 3.340 -18.597 1.00 67.69 94 PRO A CA 1
ATOM 727 C C . PRO A 1 94 ? -0.289 3.586 -17.792 1.00 67.69 94 PRO A C 1
ATOM 729 O O . PRO A 1 94 ? -0.425 3.093 -16.676 1.00 67.69 94 PRO A O 1
ATOM 732 N N . GLU A 1 95 ? -1.263 4.277 -18.381 1.00 70.56 95 GLU A N 1
ATOM 733 C CA . GLU A 1 95 ? -2.568 4.521 -17.764 1.00 70.56 95 GLU A CA 1
ATOM 734 C C . GLU A 1 95 ? -3.321 3.216 -17.484 1.00 70.56 95 GLU A C 1
ATOM 736 O O . GLU A 1 95 ? -3.874 3.051 -16.402 1.00 70.56 95 GLU A O 1
ATOM 741 N N . ALA A 1 96 ? -3.280 2.251 -18.408 1.00 72.75 96 ALA A N 1
ATOM 742 C CA . ALA A 1 96 ? -3.963 0.969 -18.248 1.00 72.75 96 ALA A CA 1
ATOM 743 C C . ALA A 1 96 ? -3.311 0.097 -17.162 1.00 72.75 96 ALA A C 1
ATOM 745 O O . ALA A 1 96 ? -4.009 -0.602 -16.428 1.00 72.75 96 ALA A O 1
ATOM 746 N N . VAL A 1 97 ? -1.980 0.164 -17.042 1.00 76.06 97 VAL A N 1
ATOM 747 C CA . VAL A 1 97 ? -1.209 -0.515 -15.989 1.00 76.06 97 VAL A CA 1
ATOM 748 C C . VAL A 1 97 ? -1.575 0.062 -14.619 1.00 76.06 97 VAL A C 1
ATOM 750 O O . VAL A 1 97 ? -1.931 -0.674 -13.699 1.00 76.06 97 VAL A O 1
ATOM 753 N N . ILE A 1 98 ? -1.540 1.390 -14.487 1.00 80.88 98 ILE A N 1
ATOM 754 C CA . ILE A 1 98 ? -1.841 2.088 -13.231 1.00 80.88 98 ILE A CA 1
ATOM 755 C C . ILE A 1 98 ? -3.316 1.917 -12.854 1.00 80.88 98 ILE A C 1
ATOM 757 O O . ILE A 1 98 ? -3.621 1.685 -11.685 1.00 80.88 98 ILE A O 1
ATOM 761 N N . GLN A 1 99 ? -4.232 1.952 -13.824 1.00 83.69 99 GLN A N 1
ATOM 762 C CA . GLN A 1 99 ? -5.652 1.699 -13.595 1.00 83.69 99 GLN A CA 1
ATOM 763 C C . GLN A 1 99 ? -5.899 0.285 -13.059 1.00 83.69 99 GLN A C 1
ATOM 765 O O . GLN A 1 99 ? -6.674 0.125 -12.116 1.00 83.69 99 GLN A O 1
ATOM 770 N N . GLU A 1 100 ? -5.223 -0.731 -13.602 1.00 83.50 100 GLU A N 1
ATOM 771 C CA . GLU A 1 100 ? -5.327 -2.106 -13.103 1.00 83.50 100 GLU A CA 1
ATOM 772 C C . GLU A 1 100 ? -4.802 -2.221 -11.662 1.00 83.50 100 GLU A C 1
ATOM 774 O O . GLU A 1 100 ? -5.443 -2.843 -10.808 1.00 83.50 100 GLU A O 1
ATOM 779 N N . ILE A 1 101 ? -3.675 -1.571 -11.355 1.00 84.38 101 ILE A N 1
ATOM 780 C CA . ILE A 1 101 ? -3.120 -1.521 -9.995 1.00 84.38 101 ILE A CA 1
ATOM 781 C C . ILE A 1 101 ? -4.102 -0.829 -9.043 1.00 84.38 101 ILE A C 1
ATOM 783 O O . ILE A 1 101 ? -4.433 -1.386 -7.996 1.00 84.38 101 ILE A O 1
ATOM 787 N N . ALA A 1 102 ? -4.625 0.341 -9.416 1.00 85.25 102 ALA A N 1
ATOM 788 C CA . ALA A 1 102 ? -5.588 1.090 -8.615 1.00 85.25 102 ALA A CA 1
ATOM 789 C C . ALA A 1 102 ? -6.877 0.286 -8.370 1.00 85.25 102 ALA A C 1
ATOM 791 O O . ALA A 1 102 ? -7.390 0.258 -7.253 1.00 85.25 102 ALA A O 1
ATOM 792 N N . GLN A 1 103 ? -7.386 -0.432 -9.375 1.00 86.88 103 GLN A N 1
ATOM 793 C CA . GLN A 1 103 ? -8.537 -1.324 -9.211 1.00 86.88 103 GLN A CA 1
ATOM 794 C C . GLN A 1 103 ? -8.247 -2.467 -8.233 1.00 86.88 103 GLN A C 1
ATOM 796 O O . GLN A 1 103 ? -9.090 -2.785 -7.391 1.00 86.88 103 GLN A O 1
ATOM 801 N N . ARG A 1 104 ? -7.048 -3.060 -8.284 1.00 85.25 104 ARG A N 1
ATOM 802 C CA . ARG A 1 104 ? -6.650 -4.106 -7.330 1.00 85.25 104 ARG A CA 1
ATOM 803 C C . ARG A 1 104 ? -6.539 -3.589 -5.907 1.00 85.25 104 ARG A C 1
ATOM 805 O O . ARG A 1 104 ? -7.066 -4.237 -5.002 1.00 85.25 104 ARG A O 1
ATOM 812 N N . ILE A 1 105 ? -5.937 -2.419 -5.711 1.00 85.75 105 ILE A N 1
ATOM 813 C CA . ILE A 1 105 ? -5.905 -1.741 -4.409 1.00 85.75 105 ILE A CA 1
ATOM 814 C C . ILE A 1 105 ? -7.338 -1.558 -3.904 1.00 85.75 105 ILE A C 1
ATOM 816 O O . ILE A 1 105 ? -7.685 -2.083 -2.846 1.00 85.75 105 ILE A O 1
ATOM 820 N N . LYS A 1 106 ? -8.213 -0.934 -4.707 1.00 86.06 106 LYS A N 1
ATOM 821 C CA . LYS A 1 106 ? -9.618 -0.682 -4.347 1.00 86.06 106 LYS A CA 1
ATOM 822 C C . LYS A 1 106 ? -10.369 -1.959 -3.968 1.00 86.06 106 LYS A C 1
ATOM 824 O O . LYS A 1 106 ? -11.019 -1.987 -2.927 1.00 86.06 106 LYS A O 1
ATOM 829 N N . SER A 1 107 ? -10.246 -3.021 -4.765 1.00 86.12 107 SER A N 1
ATOM 830 C CA . SER A 1 107 ? -10.909 -4.310 -4.507 1.00 86.12 107 SER A CA 1
ATOM 831 C C . SER A 1 107 ? -10.415 -5.003 -3.230 1.00 86.12 107 SER A C 1
ATOM 833 O O . SER A 1 107 ? -11.186 -5.675 -2.547 1.00 86.12 107 SER A O 1
ATOM 835 N N . SER A 1 1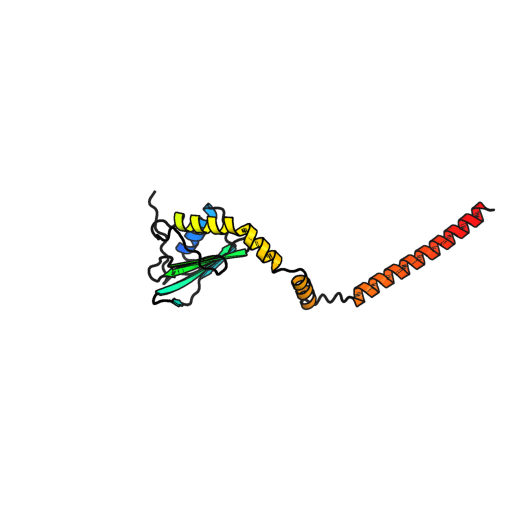08 ? -9.141 -4.816 -2.875 1.00 84.12 108 SER A N 1
ATOM 836 C CA . SER A 1 108 ? -8.510 -5.473 -1.726 1.00 84.12 108 SER A CA 1
ATOM 837 C C . SER A 1 108 ? -8.576 -4.663 -0.428 1.00 84.12 108 SER A C 1
ATOM 839 O O . SER A 1 108 ? -8.259 -5.206 0.631 1.00 84.12 108 SER A O 1
ATOM 841 N N . ARG A 1 109 ? -9.068 -3.415 -0.466 1.00 84.62 109 ARG A N 1
ATOM 842 C CA . ARG A 1 109 ? -9.189 -2.512 0.696 1.00 84.62 109 ARG A CA 1
ATOM 843 C C . ARG A 1 109 ? -9.879 -3.128 1.892 1.00 84.62 109 ARG A C 1
ATOM 845 O O . ARG A 1 109 ? -9.290 -3.184 2.965 1.00 84.62 109 ARG A O 1
ATOM 852 N N . THR A 1 110 ? -11.103 -3.611 1.725 1.00 83.94 110 THR A N 1
ATOM 853 C CA . THR A 1 110 ? -11.889 -4.126 2.853 1.00 83.94 110 THR A CA 1
ATOM 854 C C . THR A 1 110 ? -11.214 -5.334 3.501 1.00 83.94 110 THR A C 1
ATOM 856 O O . THR A 1 110 ? -11.146 -5.433 4.725 1.00 83.94 110 THR A O 1
ATOM 859 N N . ALA A 1 111 ? -10.655 -6.233 2.686 1.00 84.38 111 ALA A N 1
ATOM 860 C CA . ALA A 1 111 ? -9.936 -7.405 3.174 1.00 84.38 111 ALA A CA 1
ATOM 861 C C . ALA A 1 111 ? -8.632 -7.020 3.887 1.00 84.38 111 ALA A C 1
ATOM 863 O O . ALA A 1 111 ? -8.331 -7.560 4.952 1.00 84.38 111 ALA A O 1
ATOM 864 N N . TYR A 1 112 ? -7.883 -6.064 3.332 1.00 83.75 112 TYR A N 1
ATOM 865 C CA . TYR A 1 112 ? -6.639 -5.578 3.915 1.00 83.75 112 TYR A CA 1
ATOM 866 C C . TYR A 1 112 ? -6.878 -4.859 5.241 1.00 83.75 112 TYR A C 1
ATOM 868 O O . TYR A 1 112 ? -6.208 -5.172 6.218 1.00 83.75 112 TYR A O 1
ATOM 876 N N . GLN A 1 113 ? -7.882 -3.983 5.318 1.00 84.56 113 GLN A N 1
ATOM 877 C CA . GLN A 1 113 ? -8.226 -3.292 6.561 1.00 84.56 113 GLN A CA 1
ATOM 878 C C . GLN A 1 113 ? -8.707 -4.256 7.640 1.00 84.56 113 GLN A C 1
ATOM 880 O O . GLN A 1 113 ? -8.294 -4.151 8.791 1.00 84.56 113 GLN A O 1
ATOM 885 N N . LYS A 1 114 ? -9.512 -5.260 7.272 1.00 83.38 114 LYS A N 1
ATOM 886 C CA . LYS A 1 114 ? -9.906 -6.318 8.207 1.00 83.38 114 LYS A CA 1
ATOM 887 C C . LYS A 1 114 ? -8.693 -7.104 8.710 1.00 83.38 114 LYS A C 1
ATOM 889 O O . LYS A 1 114 ? -8.607 -7.393 9.898 1.00 83.38 114 LYS A O 1
ATOM 894 N N . ALA A 1 115 ? -7.752 -7.437 7.827 1.00 82.44 115 ALA A N 1
ATOM 895 C CA . ALA A 1 115 ? -6.523 -8.127 8.205 1.00 82.44 115 ALA A CA 1
ATOM 896 C C . ALA A 1 115 ? -5.607 -7.250 9.074 1.00 82.44 115 ALA A C 1
ATOM 898 O O . ALA A 1 115 ? -4.991 -7.760 10.004 1.00 82.44 115 ALA A O 1
ATOM 899 N N . LEU A 1 116 ? -5.532 -5.948 8.800 1.00 80.62 116 LEU A N 1
ATOM 900 C CA . LEU A 1 116 ? -4.768 -4.988 9.588 1.00 80.62 116 LEU A CA 1
ATOM 901 C C . LEU A 1 116 ? -5.375 -4.830 10.986 1.00 80.62 116 LEU A C 1
ATOM 903 O O . LEU A 1 116 ? -4.669 -4.996 11.972 1.00 80.62 116 LEU A O 1
ATOM 907 N N . ALA A 1 117 ? -6.691 -4.637 11.081 1.00 79.69 117 ALA A N 1
ATOM 908 C CA . ALA A 1 117 ? -7.410 -4.583 12.352 1.00 79.69 117 ALA A CA 1
ATOM 909 C C . ALA A 1 117 ? -7.292 -5.895 13.149 1.00 79.69 117 ALA A C 1
ATOM 911 O O . ALA A 1 117 ? -7.173 -5.872 14.366 1.00 79.69 117 ALA A O 1
ATOM 912 N N . ALA A 1 118 ? -7.270 -7.048 12.472 1.00 77.50 118 ALA A N 1
ATOM 913 C CA . ALA A 1 118 ? -7.058 -8.343 13.119 1.00 77.50 118 ALA A CA 1
ATOM 914 C C . ALA A 1 118 ? -5.609 -8.572 13.584 1.00 77.50 118 ALA A C 1
ATOM 916 O O . ALA A 1 118 ? -5.384 -9.427 14.441 1.00 77.50 118 ALA A O 1
ATOM 917 N N . LYS A 1 119 ? -4.633 -7.856 13.008 1.00 69.94 119 LYS A N 1
ATOM 918 C CA . LYS A 1 119 ? -3.236 -7.838 13.468 1.00 69.94 119 LYS A CA 1
ATOM 919 C C . LYS A 1 119 ? -3.049 -6.870 14.629 1.00 69.94 119 LYS A C 1
ATOM 921 O O . LYS A 1 119 ? -2.337 -7.204 15.560 1.00 69.94 119 LYS A O 1
ATOM 926 N N . THR A 1 120 ? -3.740 -5.735 14.615 1.00 61.41 120 THR A N 1
ATOM 927 C CA . THR A 1 120 ? -3.853 -4.827 15.760 1.00 61.41 120 THR A CA 1
ATOM 928 C C . THR A 1 120 ? -4.851 -5.401 16.769 1.00 61.41 120 THR A C 1
ATOM 930 O O . THR A 1 120 ? -5.914 -4.833 17.017 1.00 61.41 120 THR A O 1
ATOM 933 N N . LYS A 1 121 ? -4.558 -6.581 17.327 1.00 57.06 121 LYS A N 1
ATOM 934 C CA . LYS A 1 121 ? -5.378 -7.133 18.411 1.00 57.06 121 LYS A CA 1
ATOM 935 C C . LYS A 1 121 ? -5.272 -6.213 19.625 1.00 57.06 121 LYS A C 1
ATOM 937 O O . LYS A 1 121 ? -4.234 -5.597 19.862 1.00 57.06 121 LYS A O 1
ATOM 942 N N . ALA A 1 122 ? -6.344 -6.145 20.412 1.00 54.41 122 ALA A N 1
ATOM 943 C CA . ALA A 1 122 ? -6.399 -5.354 21.643 1.00 54.41 122 ALA A CA 1
ATOM 944 C C . ALA A 1 122 ? -5.219 -5.639 22.599 1.00 54.41 122 ALA A C 1
ATOM 946 O O . ALA A 1 122 ? -4.803 -4.748 23.338 1.00 54.41 122 ALA A O 1
ATOM 947 N N . ASP A 1 123 ? -4.641 -6.843 22.532 1.00 54.75 123 ASP A N 1
ATOM 948 C CA . ASP A 1 123 ? -3.469 -7.248 23.307 1.00 54.75 123 ASP A CA 1
ATOM 949 C C . ASP A 1 123 ? -2.192 -6.477 22.942 1.00 54.75 123 ASP A C 1
ATOM 951 O O . ASP A 1 123 ? -1.463 -6.075 23.845 1.00 54.75 123 ASP A O 1
ATOM 955 N N . ASP A 1 124 ? -1.950 -6.165 21.664 1.00 56.16 124 ASP A N 1
ATOM 956 C CA . ASP A 1 124 ? -0.764 -5.403 21.242 1.00 56.16 124 ASP A CA 1
ATOM 957 C C . ASP A 1 124 ? -0.887 -3.917 21.597 1.00 56.16 124 ASP A C 1
ATOM 959 O O . ASP A 1 124 ? 0.096 -3.282 21.972 1.00 56.16 124 ASP A O 1
ATOM 963 N N . VAL A 1 125 ? -2.104 -3.361 21.577 1.00 55.06 125 VAL A N 1
ATOM 964 C CA . VAL A 1 125 ? -2.377 -2.005 22.092 1.00 55.06 125 VAL A CA 1
ATOM 965 C C . VAL A 1 125 ? -2.187 -1.964 23.612 1.00 55.06 125 VAL A C 1
ATOM 967 O O . VAL A 1 125 ? -1.577 -1.032 24.139 1.00 55.06 125 VAL A O 1
ATOM 970 N N . ALA A 1 126 ? -2.640 -2.997 24.330 1.00 53.38 126 ALA A N 1
ATOM 971 C CA . ALA A 1 126 ? -2.427 -3.132 25.770 1.00 53.38 126 ALA A CA 1
ATOM 972 C C . ALA A 1 126 ? -0.945 -3.351 26.132 1.00 53.38 126 ALA A C 1
ATOM 974 O O . ALA A 1 126 ? -0.489 -2.898 27.185 1.00 53.38 126 ALA A O 1
ATOM 975 N N . GLN A 1 127 ? -0.177 -4.017 25.269 1.00 53.66 127 GLN A N 1
ATOM 976 C CA . GLN A 1 127 ? 1.248 -4.280 25.456 1.00 53.66 127 GLN A CA 1
ATOM 977 C C . GLN A 1 127 ? 2.114 -3.069 25.074 1.00 53.66 127 GLN A C 1
ATOM 979 O O . GLN A 1 127 ? 3.030 -2.734 25.823 1.00 53.66 127 GLN A O 1
ATOM 984 N N . ALA A 1 128 ? 1.758 -2.337 24.013 1.00 54.16 128 ALA A N 1
ATOM 985 C CA . ALA A 1 128 ? 2.360 -1.054 23.648 1.00 54.16 128 ALA A CA 1
ATOM 986 C C . ALA A 1 128 ? 2.110 0.028 24.717 1.00 54.16 128 ALA A C 1
ATOM 988 O O . ALA A 1 128 ? 3.021 0.783 25.059 1.00 54.16 128 ALA A O 1
ATOM 989 N N . ALA A 1 129 ? 0.909 0.055 25.312 1.00 53.12 129 ALA A N 1
ATOM 990 C CA . ALA A 1 129 ? 0.586 0.907 26.460 1.00 53.12 129 ALA A CA 1
ATOM 991 C C . ALA A 1 129 ? 1.364 0.513 27.733 1.00 53.12 129 ALA A C 1
ATOM 993 O O . ALA A 1 129 ? 1.767 1.376 28.511 1.00 53.12 129 ALA A O 1
ATOM 994 N N . LYS A 1 130 ? 1.632 -0.786 27.940 1.00 50.72 130 LYS A N 1
ATOM 995 C CA . LYS A 1 130 ? 2.520 -1.260 29.018 1.00 50.72 130 LYS A CA 1
ATOM 996 C C . LYS A 1 130 ? 3.985 -0.871 28.783 1.00 50.72 130 LYS A C 1
ATOM 998 O O . LYS A 1 130 ? 4.679 -0.581 29.756 1.00 50.72 130 LYS A O 1
ATOM 1003 N N . SER A 1 131 ? 4.462 -0.868 27.534 1.00 52.34 131 SER A N 1
ATOM 1004 C CA . SER A 1 131 ? 5.854 -0.531 27.194 1.00 52.34 131 SER A CA 1
ATOM 1005 C C . SER A 1 131 ? 6.138 0.972 27.150 1.00 52.34 131 SER A C 1
ATOM 1007 O O . SER A 1 131 ? 7.267 1.370 27.409 1.00 52.34 131 SER A O 1
ATOM 1009 N N . SER A 1 132 ? 5.136 1.819 26.892 1.00 53.12 132 SER A N 1
ATOM 1010 C CA . SER A 1 132 ? 5.255 3.289 26.903 1.00 53.12 132 SER A CA 1
ATOM 1011 C C . SER A 1 132 ? 5.258 3.909 28.310 1.00 53.12 132 SER A C 1
ATOM 1013 O O . SER A 1 132 ? 5.083 5.114 28.468 1.00 53.12 132 SER A O 1
ATOM 1015 N N . GLY A 1 133 ? 5.459 3.102 29.357 1.00 48.84 133 GLY A N 1
ATOM 1016 C CA . GLY A 1 133 ? 5.547 3.584 30.736 1.00 48.84 133 GLY A CA 1
ATOM 1017 C C . GLY A 1 133 ? 4.200 3.914 31.383 1.00 48.84 133 GLY A C 1
ATOM 1018 O O . GLY A 1 133 ? 4.178 4.242 32.569 1.00 48.84 133 GLY A O 1
ATOM 1019 N N . LEU A 1 134 ? 3.069 3.738 30.685 1.00 54.53 134 LEU A N 1
ATOM 1020 C CA . LEU A 1 134 ? 1.740 3.776 31.299 1.00 54.53 134 LEU A CA 1
ATOM 1021 C C . LEU A 1 134 ? 1.480 2.467 32.059 1.00 54.53 134 LEU A C 1
ATOM 1023 O O . LEU A 1 134 ? 0.641 1.634 31.717 1.00 54.53 134 LEU A O 1
ATOM 1027 N N . LYS A 1 135 ? 2.206 2.293 33.162 1.00 52.50 135 LYS A N 1
ATOM 1028 C CA . LYS A 1 135 ? 1.935 1.274 34.175 1.00 52.50 135 LYS A CA 1
ATOM 1029 C C . LYS A 1 135 ? 0.709 1.677 34.994 1.00 52.50 135 LYS A C 1
ATOM 1031 O O . LYS A 1 135 ? 0.815 1.900 36.194 1.00 52.50 135 LYS A O 1
ATOM 1036 N N . ASN A 1 136 ? -0.478 1.717 34.390 1.00 60.94 136 ASN A N 1
ATOM 1037 C CA . ASN A 1 136 ? -1.696 1.637 35.196 1.00 60.94 136 ASN A CA 1
ATOM 1038 C C . ASN A 1 136 ? -1.904 0.166 35.584 1.00 60.94 136 ASN A C 1
ATOM 1040 O O . ASN A 1 136 ? -2.660 -0.581 34.961 1.00 60.94 136 ASN A O 1
ATOM 1044 N N . THR A 1 137 ? -1.084 -0.282 36.538 1.00 62.59 137 THR A N 1
ATOM 1045 C CA . THR A 1 137 ? -1.100 -1.653 37.047 1.00 62.59 137 THR A CA 1
ATOM 1046 C C . THR A 1 137 ? -2.446 -1.950 37.694 1.00 62.59 137 THR A C 1
ATOM 1048 O O . THR A 1 137 ? -3.052 -1.075 38.303 1.00 62.59 137 THR A O 1
ATOM 1051 N N . GLN A 1 138 ? -2.914 -3.198 37.605 1.00 57.28 138 GLN A N 1
ATOM 1052 C CA . GLN A 1 138 ? -4.148 -3.641 38.268 1.00 57.28 138 GLN A CA 1
ATOM 1053 C C . GLN A 1 138 ? -4.205 -3.225 39.750 1.00 57.28 138 GLN A C 1
ATOM 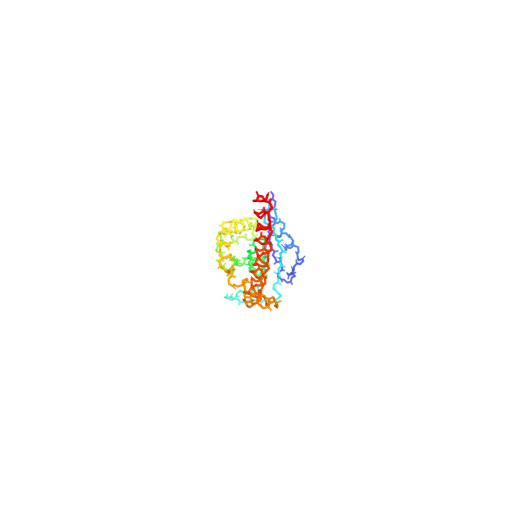1055 O O . GLN A 1 138 ? -5.280 -2.895 40.231 1.00 57.28 138 GLN A O 1
ATOM 1060 N N . LYS A 1 139 ? -3.056 -3.128 40.439 1.00 64.75 139 LYS A N 1
ATOM 1061 C CA . LYS A 1 139 ? -2.956 -2.568 41.796 1.00 64.75 139 LYS A CA 1
ATOM 1062 C C . LYS A 1 139 ? -3.480 -1.134 41.915 1.00 64.75 139 LYS A C 1
ATOM 1064 O O . LYS A 1 139 ? -4.218 -0.864 42.849 1.00 64.75 139 LYS A O 1
ATOM 1069 N N . THR A 1 140 ? -3.142 -0.244 40.983 1.00 67.12 140 THR A N 1
ATOM 1070 C CA . THR A 1 140 ? -3.600 1.156 40.983 1.00 67.12 140 THR A CA 1
ATOM 1071 C C . THR A 1 140 ? -5.100 1.261 40.702 1.00 67.12 140 THR A C 1
ATOM 1073 O O . THR A 1 140 ? -5.785 2.100 41.276 1.00 67.12 140 THR A O 1
ATOM 1076 N N . ARG A 1 141 ? -5.646 0.378 39.852 1.00 68.25 141 ARG A N 1
ATOM 1077 C CA . ARG A 1 141 ? -7.104 0.296 39.648 1.00 68.25 141 ARG A CA 1
ATOM 1078 C C . ARG A 1 141 ? -7.823 -0.221 40.889 1.00 68.25 141 ARG A C 1
ATOM 1080 O O . ARG A 1 141 ? -8.854 0.326 41.250 1.00 68.25 141 ARG A O 1
ATOM 1087 N N . VAL A 1 142 ? -7.279 -1.248 41.538 1.00 68.12 142 VAL A N 1
ATOM 1088 C CA . VAL A 1 142 ? -7.845 -1.800 42.775 1.00 68.12 142 VAL A CA 1
ATOM 1089 C C . VAL A 1 142 ? -7.767 -0.780 43.912 1.00 68.12 142 VAL A C 1
ATOM 1091 O O . VAL A 1 142 ? -8.749 -0.627 44.626 1.00 68.12 142 VAL A O 1
ATOM 1094 N N . SER A 1 143 ? -6.670 -0.027 44.048 1.00 70.56 143 SER A N 1
ATOM 1095 C CA . SER A 1 143 ? -6.569 1.023 45.069 1.00 70.56 143 SER A CA 1
ATOM 1096 C C . SER A 1 143 ? -7.551 2.167 44.814 1.00 70.56 143 SER A C 1
ATOM 1098 O O . SER A 1 143 ? -8.257 2.561 45.733 1.00 70.56 143 SER A O 1
ATOM 1100 N N . ALA A 1 144 ? -7.678 2.632 43.567 1.00 79.25 144 ALA A N 1
ATOM 1101 C CA . ALA A 1 144 ? -8.638 3.679 43.217 1.00 79.25 144 ALA A CA 1
ATOM 1102 C C . ALA A 1 144 ? -10.097 3.233 43.427 1.00 79.25 144 ALA A C 1
ATOM 1104 O O . ALA A 1 144 ? -10.925 4.016 43.883 1.00 79.25 144 ALA A O 1
ATOM 1105 N N . LEU A 1 145 ? -10.421 1.970 43.124 1.00 80.81 145 LEU A N 1
ATOM 1106 C CA . LEU A 1 145 ? -11.745 1.406 43.401 1.00 80.81 145 LEU A CA 1
ATOM 1107 C C . LEU A 1 145 ? -11.996 1.263 44.907 1.00 80.81 145 LEU A C 1
ATOM 1109 O O . LEU A 1 145 ? -13.093 1.566 45.361 1.00 80.81 145 LEU A O 1
ATOM 1113 N N . GLN A 1 146 ? -10.992 0.863 45.689 1.00 83.12 146 GLN A N 1
ATOM 1114 C CA . GLN A 1 146 ? -11.118 0.771 47.144 1.00 83.12 146 GLN A CA 1
ATOM 1115 C C . GLN A 1 146 ? -11.316 2.150 47.789 1.00 83.12 146 GLN A C 1
ATOM 1117 O O . GLN A 1 146 ? -12.135 2.292 48.691 1.00 83.12 146 GLN A O 1
ATOM 1122 N N . GLU A 1 147 ? -10.613 3.175 47.308 1.00 84.69 147 GLU A N 1
ATOM 1123 C CA . GLU A 1 147 ? -10.809 4.562 47.744 1.00 84.69 147 GLU A CA 1
ATOM 1124 C C . GLU A 1 147 ? -12.223 5.067 47.423 1.00 84.69 147 GLU A C 1
ATOM 1126 O O . GLU A 1 147 ? -12.842 5.724 48.260 1.00 84.69 147 GLU A O 1
ATOM 1131 N N . GLN A 1 148 ? -12.767 4.716 46.252 1.00 83.81 148 GLN A N 1
ATOM 1132 C CA . GLN A 1 148 ? -14.152 5.040 45.892 1.00 83.81 148 GLN A CA 1
ATOM 1133 C C . GLN A 1 148 ? -15.174 4.314 46.771 1.00 83.81 148 GLN A C 1
ATOM 1135 O O . GLN A 1 148 ? -16.151 4.927 47.187 1.00 83.81 148 GLN A O 1
ATOM 1140 N N . VAL A 1 149 ? -14.958 3.034 47.085 1.00 88.25 149 VAL A N 1
ATOM 1141 C CA . VAL A 1 149 ? -15.836 2.287 48.001 1.00 88.25 149 VAL A CA 1
ATOM 1142 C C . VAL A 1 149 ? -15.826 2.927 49.388 1.00 88.25 149 VAL A C 1
ATOM 1144 O O . VAL A 1 149 ? -16.885 3.227 49.927 1.00 88.25 149 VAL A O 1
ATOM 1147 N N . ASN A 1 150 ? -14.643 3.242 49.919 1.00 89.06 150 ASN A N 1
ATOM 1148 C CA . ASN A 1 150 ? -14.519 3.860 51.238 1.00 89.06 150 ASN A CA 1
ATOM 1149 C C . ASN A 1 150 ? -15.196 5.244 51.304 1.00 89.06 150 ASN A C 1
ATOM 1151 O O . ASN A 1 150 ? -15.776 5.595 52.331 1.00 89.06 150 ASN A O 1
ATOM 1155 N N . SER A 1 151 ? -15.133 6.041 50.229 1.00 87.50 151 SER A N 1
ATOM 1156 C CA . SER A 1 151 ? -15.809 7.346 50.196 1.00 87.50 151 SER A CA 1
ATOM 1157 C C . SER A 1 151 ? -17.330 7.208 50.107 1.00 87.50 151 SER A C 1
ATOM 1159 O O . SER A 1 151 ? -18.051 7.957 50.765 1.00 87.50 151 SER A O 1
ATOM 1161 N N . LEU A 1 152 ? -17.827 6.226 49.348 1.00 89.00 152 LEU A N 1
ATOM 1162 C CA . LEU A 1 152 ? -19.254 5.923 49.268 1.00 89.00 152 LEU A CA 1
ATOM 1163 C C . LEU A 1 152 ? -19.800 5.415 50.605 1.00 89.00 152 LEU A C 1
ATOM 1165 O O . LEU A 1 152 ? -20.866 5.864 51.017 1.00 89.00 152 LEU A O 1
ATOM 1169 N N . ASP A 1 153 ? -19.064 4.560 51.314 1.00 90.94 153 ASP A N 1
ATOM 1170 C CA . ASP A 1 153 ? -19.459 4.082 52.644 1.00 90.94 153 ASP A CA 1
ATOM 1171 C C . ASP A 1 153 ? -19.528 5.228 53.664 1.00 90.94 153 ASP A C 1
ATOM 1173 O O . ASP A 1 153 ? -20.474 5.303 54.452 1.00 90.94 153 ASP A O 1
ATOM 1177 N N . ALA A 1 154 ? -18.583 6.174 53.607 1.00 91.25 154 ALA A N 1
ATOM 1178 C CA . ALA A 1 154 ? -18.621 7.373 54.441 1.00 91.25 154 ALA A CA 1
ATOM 1179 C C . ALA A 1 154 ? -19.866 8.235 54.157 1.00 91.25 154 ALA A C 1
ATOM 1181 O O . ALA A 1 154 ? -20.550 8.661 55.090 1.00 91.25 154 ALA A O 1
ATOM 1182 N N . LEU A 1 155 ? -20.210 8.435 52.880 1.00 90.56 155 LEU A N 1
ATOM 1183 C CA . LEU A 1 155 ? -21.415 9.172 52.481 1.00 90.56 155 LEU A CA 1
ATOM 1184 C C . LEU A 1 155 ? -22.703 8.444 52.883 1.00 90.56 155 LEU A C 1
ATOM 1186 O O . LEU A 1 155 ? -23.677 9.085 53.275 1.00 90.56 155 LEU A O 1
ATOM 1190 N N . ILE A 1 156 ? -22.735 7.112 52.802 1.00 91.62 156 ILE A N 1
ATOM 1191 C CA . ILE A 1 156 ? -23.885 6.315 53.245 1.00 91.62 156 ILE A CA 1
ATOM 1192 C C . ILE A 1 156 ? -24.078 6.465 54.755 1.00 91.62 156 ILE A C 1
ATOM 1194 O O . ILE A 1 156 ? -25.207 6.690 55.191 1.00 91.62 156 ILE A O 1
ATOM 1198 N N . ALA A 1 157 ? -23.002 6.397 55.542 1.00 92.19 157 ALA A N 1
ATOM 1199 C CA . ALA A 1 157 ? -23.067 6.579 56.990 1.00 92.19 157 ALA A CA 1
ATOM 1200 C C . ALA A 1 157 ? -23.589 7.976 57.367 1.00 92.19 157 ALA A C 1
ATOM 1202 O O . ALA A 1 157 ? -24.498 8.092 58.189 1.00 92.19 157 ALA A O 1
ATOM 1203 N N . GLU A 1 158 ? -23.088 9.027 56.715 1.00 89.25 158 GLU A N 1
ATOM 1204 C CA . GLU A 1 158 ? -23.565 10.402 56.911 1.00 89.25 158 GLU A CA 1
ATOM 1205 C C . GLU A 1 158 ? -25.060 10.535 56.567 1.00 89.25 158 GLU A C 1
ATOM 1207 O O . GLU A 1 158 ? -25.851 11.078 57.341 1.00 89.25 158 GLU A O 1
ATOM 1212 N N . ARG A 1 159 ? -25.491 9.970 55.433 1.00 90.75 159 ARG A N 1
ATOM 1213 C CA . ARG A 1 159 ? -26.899 10.001 55.010 1.00 90.75 159 ARG A CA 1
ATOM 1214 C C . ARG A 1 159 ? -27.812 9.190 55.925 1.00 90.75 159 ARG A C 1
ATOM 1216 O O . ARG A 1 159 ? -28.956 9.592 56.127 1.00 90.75 159 ARG A O 1
ATOM 1223 N N . GLN A 1 160 ? -27.338 8.080 56.485 1.00 89.69 160 GLN A N 1
ATOM 1224 C CA . GLN A 1 160 ? -28.084 7.301 57.475 1.00 89.69 160 GLN A CA 1
ATOM 1225 C C . GLN A 1 160 ? -28.249 8.067 58.788 1.00 89.69 160 GLN A C 1
ATOM 1227 O O . GLN A 1 160 ? -29.343 8.065 59.347 1.00 89.69 160 GLN A O 1
ATOM 1232 N N . GLN A 1 161 ? -27.209 8.768 59.248 1.00 89.50 161 GLN A N 1
ATOM 1233 C CA . GLN A 1 161 ? -27.300 9.635 60.425 1.00 89.50 161 GLN A CA 1
ATOM 1234 C C . GLN A 1 161 ? -28.293 10.777 60.206 1.00 89.50 161 GLN A C 1
ATOM 1236 O O . GLN A 1 161 ? -29.145 11.018 61.057 1.00 89.50 161 GLN A O 1
ATOM 1241 N N . TYR A 1 162 ? -28.240 11.427 59.042 1.00 87.12 162 TYR A N 1
ATOM 1242 C CA . TYR A 1 162 ? -29.187 12.482 58.687 1.00 87.12 162 TYR A CA 1
ATOM 1243 C C . TYR A 1 162 ? -30.629 11.963 58.600 1.00 87.12 162 TYR A C 1
ATOM 1245 O O . TYR A 1 162 ? -31.556 12.591 59.104 1.00 87.12 162 TYR A O 1
ATOM 1253 N N . LYS A 1 163 ? -30.826 10.774 58.016 1.00 87.81 163 LYS A N 1
ATOM 1254 C CA . LYS A 1 163 ? -32.137 10.121 57.978 1.00 87.81 163 LYS A CA 1
ATOM 1255 C C . LYS A 1 163 ? -32.663 9.830 59.388 1.00 87.81 163 LYS A C 1
ATOM 1257 O O . LYS A 1 163 ? -33.819 10.127 59.660 1.00 87.81 163 LYS A O 1
ATOM 1262 N N . ALA A 1 164 ? -31.829 9.290 60.276 1.00 88.50 164 ALA A N 1
ATOM 1263 C CA . ALA A 1 164 ? -32.222 9.006 61.655 1.00 88.50 164 ALA A CA 1
ATOM 1264 C C . ALA A 1 164 ? -32.594 10.288 62.420 1.00 88.50 164 ALA A C 1
ATOM 1266 O O . ALA A 1 164 ? -33.583 10.300 63.148 1.00 88.50 164 ALA A O 1
ATOM 1267 N N . GLN A 1 165 ? -31.853 11.383 62.220 1.00 85.81 165 GLN A N 1
ATOM 1268 C CA . GLN A 1 165 ? -32.189 12.690 62.799 1.00 85.81 165 GLN A CA 1
ATOM 1269 C C . GLN A 1 165 ? -33.563 13.181 62.325 1.00 85.81 165 GLN A C 1
ATOM 1271 O O . GLN A 1 165 ? -34.403 13.505 63.158 1.00 85.81 165 GLN A O 1
ATOM 1276 N N . LEU A 1 166 ? -33.830 13.136 61.015 1.00 83.62 166 LEU A N 1
ATOM 1277 C CA . LEU A 1 166 ? -35.128 13.526 60.456 1.00 83.62 166 LEU A CA 1
ATOM 1278 C C . LEU A 1 166 ? -36.284 12.634 60.930 1.00 83.62 166 LEU A C 1
ATOM 1280 O O . LEU A 1 166 ? -37.371 13.137 61.191 1.00 83.62 166 LEU A O 1
ATOM 1284 N N . GLU A 1 167 ? -36.077 11.321 61.056 1.00 81.81 167 GLU A N 1
ATOM 1285 C CA . GLU A 1 167 ? -37.091 10.410 61.611 1.00 81.81 167 GLU A CA 1
ATOM 1286 C C . GLU A 1 167 ? -37.390 10.724 63.082 1.00 81.81 167 GLU A C 1
ATOM 1288 O O . GLU A 1 167 ? -38.535 10.607 63.511 1.00 81.81 167 GLU A O 1
ATOM 1293 N N . THR A 1 168 ? -36.387 11.174 63.840 1.00 81.88 168 THR A N 1
ATOM 1294 C CA . THR A 1 168 ? -36.570 11.603 65.231 1.00 81.88 168 THR A CA 1
ATOM 1295 C C . THR A 1 168 ? -37.303 12.949 65.312 1.00 81.88 168 THR A C 1
ATOM 1297 O O . THR A 1 168 ? -38.160 13.113 66.173 1.00 81.88 168 THR A O 1
ATOM 1300 N N . GLU A 1 169 ? -37.019 13.891 64.404 1.00 72.56 169 GLU A N 1
ATOM 1301 C CA . GLU A 1 169 ? -37.722 15.183 64.304 1.00 72.56 169 GLU A CA 1
ATOM 1302 C C . GLU A 1 169 ? -39.172 15.052 63.816 1.00 72.56 169 GLU A C 1
ATOM 1304 O O . GLU A 1 169 ? -40.022 15.820 64.244 1.00 72.56 169 GLU A O 1
ATOM 1309 N N . LEU A 1 170 ? -39.476 14.090 62.937 1.00 68.44 170 LEU A N 1
ATOM 1310 C CA . LEU A 1 170 ? -40.840 13.819 62.454 1.00 68.44 170 LEU A CA 1
ATOM 1311 C C . LEU A 1 170 ? -41.693 13.016 63.449 1.00 68.44 170 LEU A C 1
ATOM 1313 O O . LEU A 1 170 ? -42.917 12.994 63.318 1.00 68.44 170 LEU A O 1
ATOM 1317 N N . ALA A 1 171 ? -41.059 12.315 64.391 1.00 63.81 171 ALA A N 1
ATOM 1318 C CA . ALA A 1 171 ? -41.728 11.565 65.453 1.00 63.81 171 ALA A CA 1
ATOM 1319 C C . ALA A 1 171 ? -41.952 12.388 66.740 1.00 63.81 171 ALA A C 1
ATOM 1321 O O . ALA A 1 171 ? -42.627 11.895 67.648 1.00 63.81 171 ALA A O 1
ATOM 1322 N N . ALA A 1 172 ? -41.384 13.597 66.818 1.00 51.91 172 ALA A N 1
ATOM 1323 C CA . ALA A 1 172 ? -41.590 14.586 67.879 1.00 51.91 172 ALA A CA 1
ATOM 1324 C C . ALA A 1 172 ? -42.707 15.576 67.509 1.00 51.91 172 ALA A C 1
ATOM 1326 O O . ALA A 1 172 ? -43.422 16.008 68.443 1.00 51.91 172 ALA A O 1
#

Solvent-accessible surface area (backbone atoms only — not comparable to full-atom values): 9761 Å² total; per-residue (Å²): 131,88,68,74,54,60,59,40,59,58,92,67,61,44,73,82,27,69,56,48,53,51,50,51,50,55,38,43,76,74,72,44,58,75,71,48,69,47,52,50,85,63,78,45,73,58,96,90,46,50,26,34,44,35,42,37,31,34,77,85,74,47,38,39,36,41,30,29,28,74,89,14,39,68,74,48,39,23,52,71,85,39,82,49,88,66,91,56,72,54,44,70,43,42,67,59,36,51,50,52,50,51,50,49,52,62,72,42,42,68,61,48,51,53,52,49,53,65,67,61,35,73,64,58,58,55,47,52,40,50,70,71,68,55,71,81,43,71,67,60,56,51,50,53,49,50,53,51,50,54,52,50,53,53,51,49,53,52,50,50,52,53,49,53,51,53,55,52,63,74,73,104

Mean predicted aligned error: 14.92 Å

Sequence (172 aa):
MTTTPLLFDIKNLSTEAESMKRLIELFSALGEKLVSHDVEKALKRTAGISYKEVALTFADSQTVTLLIKQTGDIFKVKINGKEAALRNQDAHKPEAVIQEIAQRIKSSRTAYQKALAAKTKADDVAQAAKSSGLKNTQKTRVSALQEQVNSLDALIAERQQYKAQLETELAA

Organism: NCBI:txid1077255

Foldseek 3Di:
DQQDFLFAQLVPDFCPDPSNVVLQVLCVVVVWHWDDKGKAPDFDDDPRFTWIWIWTATPLRKIKIFTATNRRFTPFIAINNHTDDDPDRDSSCVSSRSNSVSVVCVVCSVVVSVVVVVVVPPVVVVVVCVVVVVCPDVVVVVVVVVVVVVVVVVVVVVVVVVVVVVVVVVVD

InterPro domains:
  IPR041140 Defence against restriction A, N-terminal [PF18788] (17-105)

Radius of gyration: 30.71 Å; Cα contacts (8 Å, |Δi|>4): 192; chains: 1; bounding box: 62×29×96 Å